Protein AF-A0A529HQI1-F1 (afdb_monomer_lite)

Foldseek 3Di:
DDDPVVVCPDPVVVVVVVVVVVCCVPCVVVVCVVVVVLVVQLVVQLVVLVVDDLVRVLVVQLVVCVVPDNNVRSVVSSVVSVVCVVVVCNSVVSSVVSNVVSVVVVCCVPVVVLVVVVVVDVVSVVVCVVVVD

Secondary structure (DSSP, 8-state):
---GGGG--S-HHHHHHHHHHHHHHHSHHHHHHHHHHHHHHHHHHHHHHHHS-HHHHHHHHHHHHHHHS-HHHHHHHHHHHHHHHHHT-HHHHHHHHHHHHHHHHHHHHHHHHHHHHHHH-HHHHHHHHHHH-

pLDDT: mean 86.1, std 9.5, range [49.72, 95.56]

Sequence (133 aa):
MLDADDLAIFPVDQWIADAVQWVALHLRPLFLAIKWPVENLLSFNDYILHEIPFPIFVVLVFLTAYRLASIGIAVFSAISLVVIAAIGVWTEAMTTLSLITTAIVFCTAIGVPTGIWCARNDKVWSVVRPVLD

Structure (mmCIF, N/CA/C/O backbone):
data_AF-A0A529HQI1-F1
#
_entry.id   AF-A0A529HQI1-F1
#
loop_
_atom_site.group_PDB
_atom_site.id
_atom_site.type_symbol
_atom_site.label_atom_id
_atom_site.label_alt_id
_atom_site.label_comp_id
_atom_site.label_asym_id
_atom_site.label_entity_id
_atom_site.label_seq_id
_atom_site.pdbx_PDB_ins_code
_atom_site.Cartn_x
_atom_site.Cartn_y
_atom_site.Cartn_z
_atom_site.occupancy
_atom_site.B_iso_or_equiv
_atom_site.auth_seq_id
_atom_site.auth_comp_id
_atom_site.auth_asym_id
_atom_site.auth_atom_id
_atom_site.pdbx_PDB_model_num
ATOM 1 N N . MET A 1 1 ? 45.690 18.367 -4.480 1.00 49.72 1 MET A N 1
ATOM 2 C CA . MET A 1 1 ? 44.759 17.445 -3.805 1.00 49.72 1 MET A CA 1
ATOM 3 C C . MET A 1 1 ? 44.492 16.380 -4.844 1.00 49.72 1 MET A C 1
ATOM 5 O O . MET A 1 1 ? 44.083 16.746 -5.931 1.00 49.72 1 MET A O 1
ATOM 9 N N . LEU A 1 2 ? 44.975 15.158 -4.617 1.00 53.09 2 LEU A N 1
ATOM 10 C CA . LEU A 1 2 ? 44.836 14.062 -5.577 1.00 53.09 2 LEU A CA 1
ATOM 11 C C . LEU A 1 2 ? 43.431 13.491 -5.390 1.00 53.09 2 LEU A C 1
ATOM 13 O O . LEU A 1 2 ? 43.200 12.793 -4.402 1.00 53.09 2 LEU A O 1
ATOM 17 N N . ASP A 1 3 ? 42.505 13.862 -6.268 1.00 56.66 3 ASP A N 1
ATOM 18 C CA . ASP A 1 3 ? 41.168 13.278 -6.295 1.00 56.66 3 ASP A CA 1
ATOM 19 C C . ASP A 1 3 ? 41.268 11.818 -6.757 1.00 56.66 3 ASP A C 1
ATOM 21 O O . ASP A 1 3 ? 41.997 11.485 -7.693 1.00 56.66 3 ASP A O 1
ATOM 25 N N . ALA A 1 4 ? 40.566 10.922 -6.059 1.00 62.03 4 ALA A N 1
ATOM 26 C CA . ALA A 1 4 ? 40.549 9.488 -6.360 1.00 62.03 4 ALA A CA 1
ATOM 27 C C . ALA A 1 4 ? 39.956 9.174 -7.751 1.00 62.03 4 ALA A C 1
ATOM 29 O O . ALA A 1 4 ? 40.133 8.068 -8.260 1.00 62.03 4 ALA A O 1
ATOM 30 N N . ASP A 1 5 ? 39.304 10.160 -8.368 1.00 59.81 5 ASP A N 1
ATOM 31 C CA . ASP A 1 5 ? 38.676 10.085 -9.684 1.00 59.81 5 ASP A CA 1
ATOM 32 C C . ASP A 1 5 ? 39.698 10.047 -10.841 1.00 59.81 5 ASP A C 1
ATOM 34 O O . ASP A 1 5 ? 39.396 9.505 -11.900 1.00 59.81 5 ASP A O 1
ATOM 38 N N . ASP A 1 6 ? 40.941 10.507 -10.631 1.00 58.06 6 ASP A N 1
ATOM 39 C CA . ASP A 1 6 ? 42.033 10.438 -11.628 1.00 58.06 6 ASP A CA 1
ATOM 40 C C . ASP A 1 6 ? 42.706 9.046 -11.706 1.00 58.06 6 ASP A C 1
ATOM 42 O O . ASP A 1 6 ? 43.532 8.780 -12.582 1.00 58.06 6 ASP A O 1
ATOM 46 N N . LEU A 1 7 ? 42.368 8.132 -10.785 1.00 58.50 7 LEU A N 1
ATOM 47 C CA . LEU A 1 7 ? 42.855 6.743 -10.744 1.00 58.50 7 LEU A CA 1
ATOM 48 C C . LEU A 1 7 ? 41.860 5.747 -11.369 1.00 58.50 7 LEU A C 1
ATOM 50 O O . LEU A 1 7 ? 42.131 4.543 -11.412 1.00 58.50 7 LEU A O 1
ATOM 54 N N . ALA A 1 8 ? 40.713 6.224 -11.861 1.00 60.94 8 ALA A N 1
ATOM 55 C CA . ALA A 1 8 ? 39.684 5.404 -12.488 1.00 60.94 8 ALA A CA 1
ATOM 56 C C . ALA A 1 8 ? 40.064 5.053 -13.940 1.00 60.94 8 ALA A C 1
ATOM 58 O O . ALA A 1 8 ? 39.626 5.667 -14.905 1.00 60.94 8 ALA A O 1
ATOM 59 N N . ILE A 1 9 ? 40.896 4.022 -14.103 1.00 62.47 9 ILE A N 1
ATOM 60 C CA . ILE A 1 9 ? 41.327 3.503 -15.418 1.00 62.47 9 ILE A CA 1
ATOM 61 C C . ILE A 1 9 ? 40.164 2.800 -16.158 1.00 62.47 9 ILE A C 1
ATOM 63 O O . ILE A 1 9 ? 40.208 2.616 -17.374 1.00 62.47 9 ILE A O 1
ATOM 67 N N . PHE A 1 10 ? 39.110 2.403 -15.434 1.00 65.81 10 PHE A N 1
ATOM 68 C CA . PHE A 1 10 ? 37.910 1.778 -15.990 1.00 65.81 10 PHE A CA 1
ATOM 69 C C . PHE A 1 10 ? 36.711 2.744 -15.938 1.00 65.81 10 PHE A C 1
ATOM 71 O O . PHE A 1 10 ? 36.303 3.105 -14.832 1.00 65.81 10 PHE A O 1
ATOM 78 N N . PRO A 1 11 ? 36.097 3.100 -17.087 1.00 73.94 11 PRO A N 1
ATOM 79 C CA . PRO A 1 11 ? 34.934 3.993 -17.170 1.00 73.94 11 PRO A CA 1
ATOM 80 C C . PRO A 1 11 ? 33.631 3.267 -16.782 1.00 73.94 11 PRO A C 1
ATOM 82 O O . PRO A 1 11 ? 32.687 3.140 -17.565 1.00 73.94 11 PRO A O 1
ATOM 85 N N . VAL A 1 12 ? 33.599 2.710 -15.569 1.00 75.94 12 VAL A N 1
ATOM 86 C CA . VAL A 1 12 ? 32.439 1.989 -15.022 1.00 75.94 12 VAL A CA 1
ATOM 87 C C . VAL A 1 12 ? 31.260 2.941 -14.811 1.00 75.94 12 VAL A C 1
ATOM 89 O O . VAL A 1 12 ? 30.112 2.539 -14.975 1.00 75.94 12 VAL A O 1
ATOM 92 N N . ASP A 1 13 ? 31.535 4.208 -14.505 1.00 79.44 13 ASP A N 1
ATOM 93 C CA . ASP A 1 13 ? 30.554 5.285 -14.383 1.00 79.44 13 ASP A CA 1
ATOM 94 C C . ASP A 1 13 ? 29.770 5.495 -15.688 1.00 79.44 13 ASP A C 1
ATOM 96 O O . ASP A 1 13 ? 28.538 5.485 -15.672 1.00 79.44 13 ASP A O 1
ATOM 100 N N . GLN A 1 14 ? 30.472 5.591 -16.822 1.00 81.69 14 GLN A N 1
ATOM 101 C CA . GLN A 1 14 ? 29.858 5.784 -18.137 1.00 81.69 14 GLN A CA 1
ATOM 102 C C . GLN A 1 14 ? 29.087 4.538 -18.569 1.00 81.69 14 GLN A C 1
ATOM 104 O O . GLN A 1 14 ? 27.955 4.647 -19.027 1.00 81.69 14 GLN A O 1
ATOM 109 N N . TRP A 1 15 ? 29.638 3.340 -18.347 1.00 83.88 15 TRP A N 1
ATOM 110 C CA . TRP A 1 15 ? 28.945 2.090 -18.675 1.00 83.88 15 TRP A CA 1
ATOM 111 C C . TRP A 1 15 ? 27.676 1.877 -17.847 1.00 83.88 15 TRP A C 1
ATOM 113 O O . TRP A 1 15 ? 26.671 1.419 -18.390 1.00 83.88 15 TRP A O 1
ATOM 123 N N . ILE A 1 16 ? 27.689 2.213 -16.551 1.00 85.06 16 ILE A N 1
ATOM 124 C CA . ILE A 1 16 ? 26.488 2.156 -15.708 1.00 85.06 16 ILE A CA 1
ATOM 125 C C . ILE A 1 16 ? 25.477 3.202 -16.175 1.00 85.06 16 ILE A C 1
ATOM 127 O O . ILE A 1 16 ? 24.302 2.870 -16.317 1.00 85.06 16 ILE A O 1
ATOM 131 N N . ALA A 1 17 ? 25.910 4.437 -16.441 1.00 86.69 17 ALA A N 1
ATOM 132 C CA . ALA A 1 17 ? 25.026 5.496 -16.917 1.00 86.69 17 ALA A CA 1
ATOM 133 C C . ALA A 1 17 ? 24.357 5.114 -18.247 1.00 86.69 17 ALA A C 1
ATOM 135 O O . ALA A 1 17 ? 23.133 5.188 -18.354 1.00 86.69 17 ALA A O 1
ATOM 136 N N . ASP A 1 18 ? 25.126 4.613 -19.214 1.00 86.62 18 ASP A N 1
ATOM 137 C CA . ASP A 1 18 ? 24.624 4.170 -20.515 1.00 86.62 18 ASP A CA 1
ATOM 138 C C . ASP A 1 18 ? 23.705 2.949 -20.392 1.00 86.62 18 ASP A C 1
ATOM 140 O O . ASP A 1 18 ? 22.656 2.896 -21.036 1.00 86.62 18 ASP A O 1
ATOM 144 N N . ALA A 1 19 ? 24.040 1.981 -19.532 1.00 86.81 19 ALA A N 1
ATOM 145 C CA . ALA A 1 19 ? 23.193 0.817 -19.281 1.00 86.81 19 ALA A CA 1
ATOM 146 C C . ALA A 1 19 ? 21.865 1.209 -18.615 1.00 86.81 19 ALA A C 1
ATOM 148 O O . ALA A 1 19 ? 20.804 0.747 -19.039 1.00 86.81 19 ALA A O 1
ATOM 149 N N . VAL A 1 20 ? 21.897 2.089 -17.609 1.00 86.69 20 VAL A N 1
ATOM 150 C CA . VAL A 1 20 ? 20.694 2.609 -16.942 1.00 86.69 20 VAL A CA 1
ATOM 151 C C . VAL A 1 20 ? 19.851 3.417 -17.923 1.00 86.69 20 VAL A C 1
ATOM 153 O O . VAL A 1 20 ? 18.641 3.212 -17.981 1.00 86.69 20 VAL A O 1
ATOM 156 N N . GLN A 1 21 ? 20.467 4.276 -18.735 1.00 87.69 21 GLN A N 1
ATOM 157 C CA . GLN A 1 21 ? 19.792 5.050 -19.778 1.00 87.69 21 GLN A CA 1
ATOM 158 C C . GLN A 1 21 ? 19.136 4.123 -20.815 1.00 87.69 21 GLN A C 1
ATOM 160 O O . GLN A 1 21 ? 17.972 4.315 -21.174 1.00 87.69 21 GLN A O 1
ATOM 165 N N . TRP A 1 22 ? 19.843 3.083 -21.267 1.00 87.44 22 TRP A N 1
ATOM 166 C CA . TRP A 1 22 ? 19.327 2.102 -22.221 1.00 87.44 22 TRP A CA 1
ATOM 167 C C . TRP A 1 22 ? 18.138 1.326 -21.645 1.00 87.44 22 TRP A C 1
ATOM 169 O O . TRP A 1 22 ? 17.085 1.262 -22.282 1.00 87.44 22 TRP A O 1
ATOM 179 N N . VAL A 1 23 ? 18.256 0.818 -20.412 1.00 86.31 23 VAL A N 1
ATOM 180 C CA . VAL A 1 23 ? 17.161 0.154 -19.685 1.00 86.31 23 VAL A CA 1
ATOM 181 C C . VAL A 1 23 ? 15.985 1.112 -19.502 1.00 86.31 23 VAL A C 1
ATOM 183 O O . VAL A 1 23 ? 14.846 0.746 -19.781 1.00 86.31 23 VAL A O 1
ATOM 186 N N . ALA A 1 24 ? 16.233 2.356 -19.098 1.00 84.12 24 ALA A N 1
ATOM 187 C CA . ALA A 1 24 ? 15.189 3.347 -18.873 1.00 84.12 24 ALA A CA 1
ATOM 188 C C . ALA A 1 24 ? 14.430 3.715 -20.155 1.00 84.12 24 ALA A C 1
ATOM 190 O O . ALA A 1 24 ? 13.244 4.019 -20.074 1.00 84.12 24 ALA A O 1
ATOM 191 N N . LEU A 1 25 ? 15.072 3.672 -21.328 1.00 82.62 25 LEU A N 1
ATOM 192 C CA . LEU A 1 25 ? 14.436 3.965 -22.615 1.00 82.62 25 LEU A CA 1
ATOM 193 C C . LEU A 1 25 ? 13.725 2.742 -23.214 1.00 82.62 25 LEU A C 1
ATOM 195 O O . LEU A 1 25 ? 12.593 2.875 -23.678 1.00 82.62 25 LEU A O 1
ATOM 199 N N . HIS A 1 26 ? 14.343 1.556 -23.175 1.00 88.25 26 HIS A N 1
ATOM 200 C CA . HIS A 1 26 ? 13.780 0.333 -23.766 1.00 88.25 26 HIS A CA 1
ATOM 201 C C . HIS A 1 26 ? 12.762 -0.371 -22.863 1.00 88.25 26 HIS A C 1
ATOM 203 O O . HIS A 1 26 ? 11.742 -0.854 -23.352 1.00 88.25 26 HIS A O 1
ATOM 209 N N . LEU A 1 27 ? 13.003 -0.421 -21.549 1.00 87.62 27 LEU A N 1
ATOM 210 C CA . LEU A 1 27 ? 12.077 -1.026 -20.587 1.00 87.62 27 LEU A CA 1
ATOM 211 C C . LEU A 1 27 ? 11.051 -0.027 -20.041 1.00 87.62 27 LEU A C 1
ATOM 213 O O . LEU A 1 27 ? 10.141 -0.455 -19.336 1.00 87.62 27 LEU A O 1
ATOM 217 N N . ARG A 1 28 ? 11.105 1.271 -20.387 1.00 84.50 28 ARG A N 1
ATOM 218 C CA . ARG A 1 28 ? 10.060 2.250 -20.017 1.00 84.50 28 ARG A CA 1
ATOM 219 C C . ARG A 1 28 ? 8.630 1.735 -20.218 1.00 84.50 28 ARG A C 1
ATOM 221 O O . ARG A 1 28 ? 7.856 1.819 -19.266 1.00 84.50 28 ARG A O 1
ATOM 228 N N . PRO A 1 29 ? 8.249 1.200 -21.400 1.00 85.38 29 PRO A N 1
ATOM 229 C CA . PRO A 1 29 ? 6.898 0.684 -21.602 1.00 85.38 29 PRO A CA 1
ATOM 230 C C . PRO A 1 29 ? 6.580 -0.499 -20.680 1.00 85.38 29 PRO A C 1
ATOM 232 O O . PRO A 1 29 ? 5.454 -0.600 -20.204 1.00 85.38 29 PRO A O 1
ATOM 235 N N . LEU A 1 30 ? 7.561 -1.349 -20.366 1.00 88.25 30 LEU A N 1
ATOM 236 C CA . LEU A 1 30 ? 7.400 -2.461 -19.428 1.00 88.25 30 LEU A CA 1
ATOM 237 C C . LEU A 1 30 ? 7.206 -1.959 -17.988 1.00 88.25 30 LEU A C 1
ATOM 239 O O . LEU A 1 30 ? 6.276 -2.395 -17.316 1.00 88.25 30 LEU A O 1
ATOM 243 N N . PHE A 1 31 ? 8.018 -1.003 -17.523 1.00 86.31 31 PHE A N 1
ATOM 244 C CA . PHE A 1 31 ? 7.856 -0.401 -16.194 1.00 86.31 31 PHE A CA 1
ATOM 245 C C . PHE A 1 31 ? 6.500 0.289 -16.045 1.00 86.31 31 PHE A C 1
ATOM 247 O O . PHE A 1 31 ? 5.843 0.140 -15.018 1.00 86.31 31 PHE A O 1
ATOM 254 N N . LEU A 1 32 ? 6.051 1.002 -17.081 1.00 88.31 32 LEU A N 1
ATOM 255 C CA . LEU A 1 32 ? 4.730 1.625 -17.092 1.00 88.31 32 LEU A CA 1
ATOM 256 C C . LEU A 1 32 ? 3.609 0.580 -17.103 1.00 88.31 32 LEU A C 1
ATOM 258 O O . LEU A 1 32 ? 2.639 0.748 -16.371 1.00 88.31 32 LEU A O 1
ATOM 262 N N . ALA A 1 33 ? 3.751 -0.513 -17.857 1.00 90.56 33 ALA A N 1
ATOM 263 C CA . ALA A 1 33 ? 2.770 -1.597 -17.880 1.00 90.56 33 ALA A CA 1
ATOM 264 C C . ALA A 1 33 ? 2.618 -2.286 -16.513 1.00 90.56 33 ALA A C 1
ATOM 266 O O . ALA A 1 33 ? 1.502 -2.618 -16.126 1.00 90.56 33 ALA A O 1
ATOM 267 N N . ILE A 1 34 ? 3.713 -2.459 -15.762 1.00 88.62 34 ILE A N 1
ATOM 268 C CA . ILE A 1 34 ? 3.682 -3.017 -14.398 1.00 88.62 34 ILE A CA 1
ATOM 269 C C . ILE A 1 34 ? 3.138 -1.996 -13.389 1.00 88.62 34 ILE A C 1
ATOM 271 O O . ILE A 1 34 ? 2.374 -2.360 -12.497 1.00 88.62 34 ILE A O 1
ATOM 275 N N . LYS A 1 35 ? 3.504 -0.714 -13.525 1.00 90.19 35 LYS A N 1
ATOM 276 C CA . LYS A 1 35 ? 3.045 0.357 -12.627 1.00 90.19 35 LYS A CA 1
ATOM 277 C C . LYS A 1 35 ? 1.550 0.624 -12.776 1.00 90.19 35 LYS A C 1
ATOM 279 O O . LYS A 1 35 ? 0.875 0.827 -11.774 1.00 90.19 35 LYS A O 1
ATOM 284 N N . TRP A 1 36 ? 1.032 0.596 -14.004 1.00 92.81 36 TRP A N 1
ATOM 285 C CA . TRP A 1 36 ? -0.350 0.950 -14.321 1.00 92.81 36 TRP A CA 1
ATOM 286 C C . TRP A 1 36 ? -1.397 0.246 -13.436 1.00 92.81 36 TRP A C 1
ATOM 288 O O . TRP A 1 36 ? -2.182 0.957 -12.811 1.00 92.81 36 TRP A O 1
ATOM 298 N N . PRO A 1 37 ? -1.432 -1.094 -13.292 1.00 90.81 37 PRO A N 1
ATOM 299 C CA . PRO A 1 37 ? -2.430 -1.744 -12.441 1.00 90.81 37 PRO A CA 1
ATOM 300 C C . PRO A 1 37 ? -2.266 -1.386 -10.958 1.00 90.81 37 PRO A C 1
ATOM 302 O O . PRO A 1 37 ? -3.266 -1.218 -10.263 1.00 90.81 37 PRO A O 1
ATOM 305 N N . VAL A 1 38 ? -1.025 -1.244 -10.476 1.00 91.38 38 VAL A N 1
ATOM 306 C CA . VAL A 1 38 ? -0.731 -0.890 -9.078 1.00 91.38 38 VAL A CA 1
ATOM 307 C 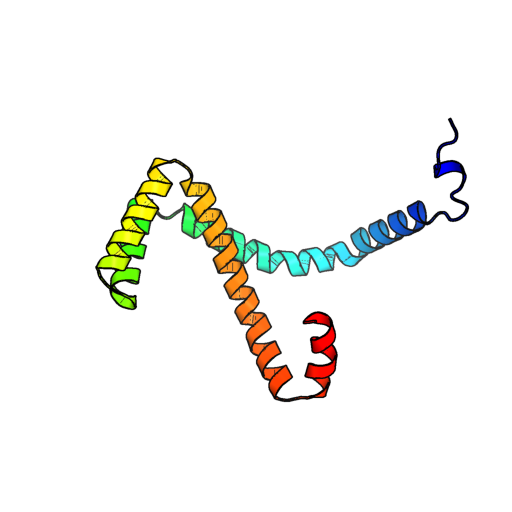C . VAL A 1 38 ? -1.200 0.524 -8.766 1.00 91.38 38 VAL A C 1
ATOM 309 O O . VAL A 1 38 ? -1.879 0.738 -7.767 1.00 91.38 38 VAL A O 1
ATOM 312 N N . GLU A 1 39 ? -0.884 1.475 -9.641 1.00 92.31 39 GLU A N 1
ATOM 313 C CA . GLU A 1 39 ? -1.255 2.879 -9.492 1.00 92.31 39 GLU A CA 1
ATOM 314 C C . GLU A 1 39 ? -2.768 3.074 -9.583 1.00 92.31 39 GLU A C 1
ATOM 316 O O . GLU A 1 39 ? -3.317 3.772 -8.742 1.00 92.31 39 GLU A O 1
ATOM 321 N N . ASN A 1 40 ? -3.454 2.394 -10.512 1.00 93.69 40 ASN A N 1
ATOM 322 C CA . ASN A 1 40 ? -4.916 2.458 -10.610 1.00 93.69 40 ASN A CA 1
ATOM 323 C C . ASN A 1 40 ? -5.607 1.921 -9.353 1.00 93.69 40 ASN A C 1
ATOM 325 O O . ASN A 1 40 ? -6.533 2.550 -8.846 1.00 93.69 40 ASN A O 1
ATOM 329 N N . LEU A 1 41 ? -5.173 0.762 -8.844 1.00 92.81 41 LEU A N 1
ATOM 330 C CA . LEU A 1 41 ? -5.753 0.181 -7.632 1.00 92.81 41 LEU A CA 1
ATOM 331 C C . LEU A 1 41 ? -5.470 1.048 -6.405 1.00 92.81 41 LEU A C 1
ATOM 333 O O . LEU A 1 41 ? -6.377 1.282 -5.608 1.00 92.81 41 LEU A O 1
ATOM 337 N N . LEU A 1 42 ? -4.247 1.570 -6.292 1.00 93.31 42 LEU A N 1
ATOM 338 C CA . LEU A 1 42 ? -3.871 2.467 -5.209 1.00 93.31 42 LEU A CA 1
ATOM 339 C C . LEU A 1 42 ? -4.691 3.758 -5.242 1.00 93.31 42 LEU A C 1
ATOM 341 O O . LEU A 1 42 ? -5.274 4.127 -4.227 1.00 93.31 42 LEU A O 1
ATOM 345 N N . SER A 1 43 ? -4.767 4.429 -6.396 1.00 93.00 43 SER A N 1
ATOM 346 C CA . SER A 1 43 ? -5.513 5.681 -6.537 1.00 93.00 43 SER A CA 1
ATOM 347 C C . SER A 1 43 ? -7.005 5.478 -6.316 1.00 93.00 43 SER A C 1
ATOM 349 O O . SER A 1 43 ? -7.653 6.323 -5.714 1.00 93.00 43 SER A O 1
ATOM 351 N N . PHE A 1 44 ? -7.554 4.348 -6.771 1.00 92.94 44 PHE A N 1
ATOM 352 C CA . PHE A 1 44 ? -8.953 3.999 -6.543 1.00 92.94 44 PHE A CA 1
ATOM 353 C C . PHE A 1 44 ? -9.246 3.819 -5.052 1.00 92.94 44 PHE A C 1
ATOM 355 O O . PHE A 1 44 ? -10.221 4.367 -4.542 1.00 92.94 44 PHE A O 1
ATOM 362 N N . ASN A 1 45 ? -8.388 3.085 -4.345 1.00 93.38 45 ASN A N 1
ATOM 363 C CA . ASN A 1 45 ? -8.551 2.850 -2.918 1.00 93.38 45 ASN A CA 1
ATOM 364 C C . ASN A 1 45 ? -8.347 4.134 -2.097 1.00 93.38 45 ASN A C 1
ATOM 366 O O . ASN A 1 45 ? -9.136 4.426 -1.202 1.00 93.38 45 ASN A O 1
ATOM 370 N N . ASP A 1 46 ? -7.332 4.931 -2.440 1.00 93.00 46 ASP A N 1
ATOM 371 C CA . ASP A 1 46 ? -7.052 6.211 -1.785 1.00 93.00 46 ASP A CA 1
ATOM 372 C C . ASP A 1 46 ? -8.210 7.197 -1.982 1.00 93.00 46 ASP A C 1
ATOM 374 O O . ASP A 1 46 ? -8.669 7.801 -1.015 1.00 93.00 46 ASP A O 1
ATOM 378 N N . TYR A 1 47 ? -8.757 7.271 -3.199 1.00 91.75 47 TYR A N 1
ATOM 379 C CA . TYR A 1 47 ? -9.926 8.086 -3.515 1.00 91.75 47 TYR A CA 1
ATOM 380 C C . TYR A 1 47 ? -11.154 7.677 -2.692 1.00 91.75 47 TYR A C 1
ATOM 382 O O . TYR A 1 47 ? -11.775 8.526 -2.060 1.00 91.75 47 TYR A O 1
ATOM 390 N N . ILE A 1 48 ? -11.474 6.379 -2.629 1.00 91.19 48 ILE A N 1
ATOM 391 C CA . ILE A 1 48 ? -12.616 5.881 -1.844 1.00 91.19 48 ILE A CA 1
ATOM 392 C C . ILE A 1 48 ? -12.454 6.207 -0.359 1.00 91.19 48 ILE A C 1
ATOM 394 O O . ILE A 1 48 ? -13.405 6.658 0.275 1.00 91.19 48 ILE A O 1
ATOM 398 N N . LEU A 1 49 ? -11.268 5.971 0.206 1.00 87.50 49 LEU A N 1
ATOM 399 C CA . LEU A 1 49 ? -11.002 6.200 1.627 1.00 87.50 49 LEU A CA 1
ATOM 400 C C . LEU A 1 49 ? -11.110 7.683 2.004 1.00 87.50 49 LEU A C 1
ATOM 402 O O . LEU A 1 49 ? -11.643 7.995 3.068 1.00 87.50 49 LEU A O 1
ATOM 406 N N . HIS A 1 50 ? -10.654 8.588 1.135 1.00 90.12 50 HIS A N 1
ATOM 407 C CA . HIS A 1 50 ? -10.721 10.032 1.374 1.00 90.12 50 HIS A CA 1
ATOM 408 C C . HIS A 1 50 ? -12.097 10.647 1.097 1.00 90.12 50 HIS A C 1
ATOM 410 O O . HIS A 1 50 ? -12.467 11.619 1.753 1.00 90.12 50 HIS A O 1
ATOM 416 N N . GLU A 1 51 ? -12.867 10.094 0.158 1.00 88.94 51 GLU A N 1
ATOM 417 C CA . GLU A 1 51 ? -14.236 10.541 -0.130 1.00 88.94 51 GLU A CA 1
ATOM 418 C C . GLU A 1 51 ? -15.205 10.230 1.021 1.00 88.94 51 GLU A C 1
ATOM 420 O O . GLU A 1 51 ? -16.212 10.921 1.191 1.00 88.94 51 GLU A O 1
ATOM 425 N N . ILE A 1 52 ? -14.919 9.212 1.841 1.00 88.00 52 ILE A N 1
ATOM 426 C CA . ILE A 1 52 ? -15.774 8.852 2.975 1.00 88.00 52 ILE A CA 1
ATOM 427 C C . ILE A 1 52 ? -15.623 9.897 4.097 1.00 88.00 52 ILE A C 1
ATOM 429 O O . ILE A 1 52 ? -14.539 10.054 4.664 1.00 88.00 52 ILE A O 1
ATOM 433 N N . PRO A 1 53 ? -16.718 10.558 4.523 1.00 85.62 53 PRO A N 1
ATOM 434 C CA . PRO A 1 53 ? -16.683 11.473 5.656 1.00 85.62 53 PRO A CA 1
ATOM 435 C C . PRO A 1 53 ? -16.205 10.777 6.936 1.00 85.62 53 PRO A C 1
ATOM 437 O O . PRO A 1 53 ? -16.712 9.712 7.300 1.00 85.62 53 PRO A O 1
ATOM 440 N N . PHE A 1 54 ? -15.318 11.444 7.680 1.00 85.25 54 PHE A N 1
ATOM 441 C CA . PHE A 1 54 ? -14.778 11.004 8.976 1.00 85.25 54 PHE A CA 1
ATOM 442 C C . PHE A 1 54 ? -15.775 10.256 9.890 1.00 85.25 54 PHE A C 1
ATOM 444 O O . PHE A 1 54 ? -15.478 9.126 10.289 1.00 85.25 54 PHE A O 1
ATOM 451 N N . PRO A 1 55 ? -16.965 10.809 10.220 1.00 86.94 55 PRO A N 1
ATOM 452 C CA . PRO A 1 55 ? -17.865 10.147 11.163 1.00 86.94 55 PRO A CA 1
ATOM 453 C C . PRO A 1 55 ? -18.407 8.817 10.625 1.00 86.94 55 PRO A C 1
ATOM 455 O O . PRO A 1 55 ? -18.628 7.888 11.398 1.00 86.94 55 PRO A O 1
ATOM 458 N N . ILE A 1 56 ? -18.581 8.695 9.306 1.00 90.50 56 ILE A N 1
ATOM 459 C CA . ILE A 1 56 ? -19.063 7.466 8.668 1.00 90.50 56 ILE A CA 1
ATOM 460 C C . ILE A 1 56 ? -17.987 6.383 8.747 1.00 90.50 56 ILE A C 1
ATOM 462 O O . ILE A 1 56 ? -18.295 5.240 9.088 1.00 90.50 56 ILE A O 1
ATOM 466 N N . PHE A 1 57 ? -16.723 6.743 8.505 1.00 90.06 57 PHE A N 1
ATOM 467 C CA . PHE A 1 57 ? -15.608 5.801 8.584 1.00 90.06 57 PHE A CA 1
ATOM 468 C C . PHE A 1 57 ? -15.431 5.236 9.998 1.00 90.06 57 PHE A C 1
ATOM 470 O O . PHE A 1 57 ? -15.327 4.023 10.175 1.00 90.06 57 PHE A O 1
ATOM 477 N N . VAL A 1 58 ? -15.474 6.093 11.024 1.00 89.94 58 VAL A N 1
ATOM 478 C CA . VAL A 1 58 ? -15.360 5.659 12.428 1.00 89.94 58 VAL A CA 1
ATOM 479 C C . VAL A 1 58 ? -16.493 4.705 12.808 1.00 89.94 58 VAL A C 1
ATOM 481 O O . VAL A 1 58 ? -16.243 3.672 13.430 1.00 89.94 58 VAL A O 1
ATOM 484 N N . VAL A 1 59 ? -17.731 5.002 12.399 1.00 91.94 59 VAL A N 1
ATOM 485 C CA . VAL A 1 59 ? -18.882 4.119 12.650 1.00 91.94 59 VAL A CA 1
ATOM 486 C C . VAL A 1 59 ? -18.727 2.780 11.921 1.00 91.94 59 VAL A C 1
ATOM 488 O O . VAL A 1 59 ? -19.003 1.734 12.508 1.00 91.94 59 VAL A O 1
ATOM 491 N N . LEU A 1 60 ? -18.244 2.778 10.676 1.00 92.06 60 LEU A N 1
ATOM 492 C CA . LEU A 1 60 ? -17.975 1.547 9.925 1.00 92.06 60 LEU A CA 1
ATOM 493 C C . LEU A 1 60 ? -16.915 0.672 10.600 1.00 92.06 60 LEU A C 1
ATOM 495 O O . LEU A 1 60 ? -17.122 -0.535 10.760 1.00 92.06 60 LEU A O 1
ATOM 499 N N . VAL A 1 61 ? -15.801 1.264 11.037 1.00 89.88 61 VAL A N 1
ATOM 500 C CA . VAL A 1 61 ? -14.749 0.527 11.751 1.00 89.88 61 VAL A CA 1
ATOM 501 C C . VAL A 1 61 ? -15.275 -0.004 13.083 1.00 89.88 61 VAL A C 1
ATOM 503 O O . VAL A 1 61 ? -15.048 -1.164 13.414 1.00 89.88 61 VAL A O 1
ATOM 506 N N . PHE A 1 62 ? -16.062 0.788 13.812 1.00 91.00 62 PHE A N 1
ATOM 507 C CA . PHE A 1 62 ? -16.684 0.347 15.057 1.00 91.00 62 PHE A CA 1
ATOM 508 C C . PHE A 1 62 ? -17.611 -0.861 14.846 1.00 91.00 62 PHE A C 1
ATOM 510 O O . PHE A 1 62 ? -17.513 -1.854 15.567 1.00 91.00 62 PHE A O 1
ATOM 517 N N . LEU A 1 63 ? -18.488 -0.812 13.837 1.00 91.94 63 LEU A N 1
ATOM 518 C CA . LEU A 1 63 ? -19.427 -1.896 13.534 1.00 91.94 63 LEU A CA 1
ATOM 519 C C . LEU A 1 63 ? -18.720 -3.173 13.065 1.00 91.94 63 LEU A C 1
ATOM 521 O O . LEU A 1 63 ? -19.101 -4.274 13.470 1.00 91.94 63 LEU A O 1
ATOM 525 N N . THR A 1 64 ? -17.685 -3.043 12.233 1.00 90.56 64 THR A N 1
ATOM 526 C CA . THR A 1 64 ? -16.902 -4.197 11.765 1.00 90.56 64 THR A CA 1
ATOM 527 C C . THR A 1 64 ? -16.097 -4.819 12.906 1.00 90.56 64 THR A C 1
ATOM 529 O O . THR A 1 64 ? -16.176 -6.032 13.108 1.00 90.56 64 THR A O 1
ATOM 532 N N . ALA A 1 65 ? -15.422 -4.009 13.727 1.00 90.00 65 ALA A N 1
ATOM 533 C CA . ALA A 1 65 ? -14.705 -4.474 14.912 1.00 90.00 65 ALA A CA 1
ATOM 534 C C . ALA A 1 65 ? -15.639 -5.135 15.938 1.00 90.00 65 ALA A C 1
ATOM 536 O O . ALA A 1 65 ? -15.289 -6.164 16.518 1.00 90.00 65 ALA A O 1
ATOM 537 N N . TYR A 1 66 ? -16.850 -4.599 16.124 1.00 91.44 66 TYR A N 1
ATOM 538 C CA . TYR A 1 66 ? -17.848 -5.192 17.013 1.00 91.44 66 TYR A CA 1
ATOM 539 C C . TYR A 1 66 ? -18.281 -6.587 16.550 1.00 91.44 66 TYR A C 1
ATOM 541 O O . TYR A 1 66 ? -18.461 -7.478 17.378 1.00 91.44 66 TYR A O 1
ATOM 549 N N . ARG A 1 67 ? -18.420 -6.797 15.235 1.00 92.12 67 ARG A N 1
ATOM 550 C CA . ARG A 1 67 ? -18.873 -8.075 14.670 1.00 92.12 67 ARG A CA 1
ATOM 551 C C . ARG A 1 67 ? -17.780 -9.145 14.613 1.00 92.12 67 ARG A C 1
ATOM 553 O O . ARG A 1 67 ? -18.101 -10.324 14.718 1.00 92.12 67 ARG A O 1
ATOM 560 N N . LEU A 1 68 ? -16.522 -8.752 14.415 1.00 91.38 68 LEU A N 1
ATOM 561 C CA . LEU A 1 68 ? -15.383 -9.672 14.274 1.00 91.38 68 LEU A CA 1
ATOM 562 C C . LEU A 1 68 ? -14.697 -10.006 15.602 1.00 91.38 68 LEU A C 1
ATOM 564 O O . LEU A 1 68 ? -14.098 -11.072 15.720 1.00 91.38 68 LEU A O 1
ATOM 568 N N . ALA A 1 69 ? -14.753 -9.099 16.579 1.00 85.81 69 ALA A N 1
ATOM 569 C CA . ALA A 1 69 ? -14.002 -9.220 17.819 1.00 85.81 69 ALA A CA 1
ATOM 570 C C . ALA A 1 69 ? -14.904 -9.052 19.055 1.00 85.81 69 ALA A C 1
ATOM 572 O O . ALA A 1 69 ? -15.661 -9.954 19.401 1.00 85.81 69 ALA A O 1
ATOM 573 N N . SER A 1 70 ? -14.806 -7.921 19.760 1.00 90.06 70 SER A N 1
ATOM 574 C CA . SER A 1 70 ? -15.559 -7.640 20.987 1.00 90.06 70 SER A CA 1
ATOM 575 C C . SER A 1 70 ? -15.834 -6.142 21.145 1.00 90.06 70 SER A C 1
ATOM 577 O O . SER A 1 70 ? -15.139 -5.309 20.559 1.00 90.06 70 SER A O 1
ATOM 579 N N . ILE A 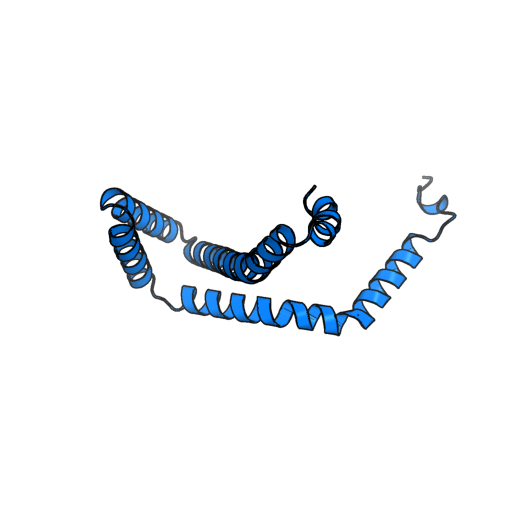1 71 ? -16.820 -5.782 21.982 1.00 88.69 71 ILE A N 1
ATOM 580 C CA . ILE A 1 71 ? -17.156 -4.376 22.299 1.00 88.69 71 ILE A CA 1
ATOM 581 C C . ILE A 1 71 ? -15.930 -3.585 22.772 1.00 88.69 71 ILE A C 1
ATOM 583 O O . ILE A 1 71 ? -15.771 -2.432 22.383 1.00 88.69 71 ILE A O 1
ATOM 587 N N . GLY A 1 72 ? -15.048 -4.198 23.571 1.00 89.38 72 GLY A N 1
ATOM 588 C CA . GLY A 1 72 ? -13.857 -3.521 24.089 1.00 89.38 72 GLY A CA 1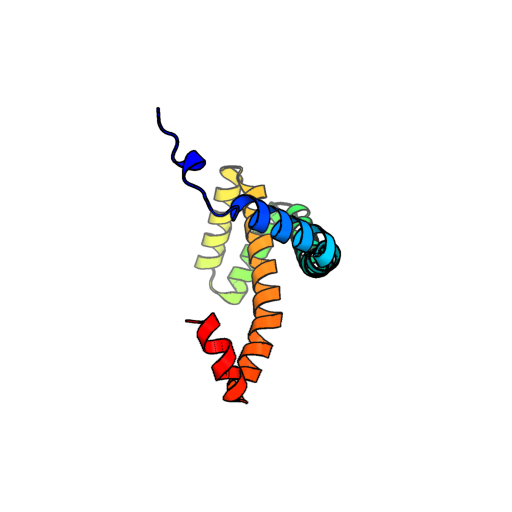
ATOM 589 C C . GLY A 1 72 ? -12.902 -3.089 22.975 1.00 89.38 72 GLY A C 1
ATOM 590 O O . GLY A 1 72 ? -12.434 -1.954 22.969 1.00 89.38 72 GLY A O 1
ATOM 591 N N . ILE A 1 73 ? -12.677 -3.961 21.988 1.00 90.38 73 ILE A N 1
ATOM 592 C CA . ILE A 1 73 ? -11.812 -3.679 20.832 1.00 90.38 73 ILE A CA 1
ATOM 593 C C . ILE A 1 73 ? -12.482 -2.671 19.885 1.00 90.38 73 ILE A C 1
ATOM 595 O O . ILE A 1 73 ? -11.815 -1.784 19.349 1.00 90.38 73 ILE A O 1
ATOM 599 N N . ALA A 1 74 ? -13.805 -2.756 19.716 1.00 89.50 74 ALA A N 1
ATOM 600 C CA . ALA A 1 74 ? -14.568 -1.807 18.908 1.00 89.50 74 ALA A CA 1
ATOM 601 C C . ALA A 1 74 ? -14.485 -0.379 19.469 1.00 89.50 74 ALA A C 1
ATOM 603 O O . ALA A 1 74 ? -14.145 0.554 18.747 1.00 89.50 74 ALA A O 1
ATOM 604 N N . VAL A 1 75 ? -14.718 -0.205 20.773 1.00 91.56 75 VAL A N 1
ATOM 605 C CA . VAL A 1 75 ? -14.608 1.108 21.426 1.00 91.56 75 VAL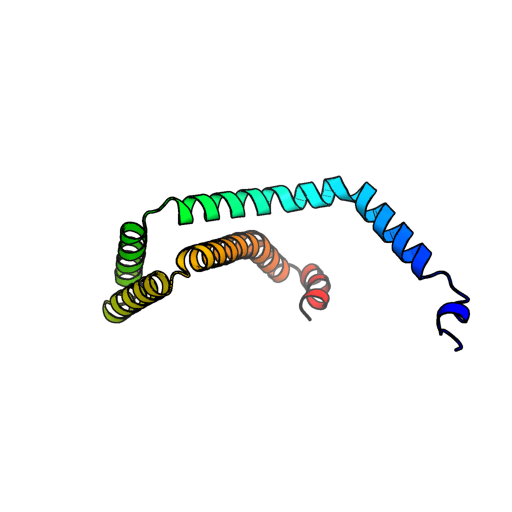 A CA 1
ATOM 606 C C . VAL A 1 75 ? -13.168 1.619 21.378 1.00 91.56 75 VAL A C 1
ATOM 608 O O . VAL A 1 75 ? -12.949 2.779 21.040 1.00 91.56 75 VAL A O 1
ATOM 611 N N . PHE A 1 76 ? -12.185 0.759 21.659 1.00 93.44 76 PHE A N 1
ATOM 612 C CA . PHE A 1 76 ? -10.774 1.140 21.623 1.00 93.44 76 PHE A CA 1
ATOM 613 C C . PHE A 1 76 ? -10.347 1.648 20.238 1.00 93.44 76 PHE A C 1
ATOM 615 O O . PHE A 1 76 ? -9.797 2.740 20.134 1.00 93.44 76 PHE A O 1
ATOM 622 N N . SER A 1 77 ? -10.668 0.910 19.170 1.00 90.75 77 SER A N 1
ATOM 623 C CA . SER A 1 77 ? -10.342 1.305 17.791 1.00 90.75 77 SER A CA 1
ATOM 624 C C . SER A 1 77 ? -11.036 2.601 17.358 1.00 90.75 77 SER A C 1
ATOM 626 O O . SER A 1 77 ? -10.394 3.456 16.747 1.00 90.75 77 SER A O 1
ATOM 628 N N . ALA A 1 78 ? -12.306 2.803 17.726 1.00 90.75 78 ALA A N 1
ATOM 629 C CA . ALA A 1 78 ? -13.008 4.058 17.458 1.00 90.75 78 ALA A CA 1
ATOM 630 C C . ALA A 1 78 ? -12.362 5.248 18.185 1.00 90.75 78 ALA A C 1
ATOM 632 O O . ALA A 1 78 ? -12.148 6.292 17.572 1.00 90.75 78 ALA A O 1
ATOM 633 N N . ILE A 1 79 ? -11.989 5.088 19.461 1.00 94.00 79 ILE A N 1
ATOM 634 C CA . ILE A 1 79 ? -11.275 6.128 20.215 1.00 94.00 79 ILE A CA 1
ATOM 635 C C . ILE A 1 79 ? -9.927 6.432 19.555 1.00 94.00 79 ILE A C 1
ATOM 637 O O . ILE A 1 79 ? -9.609 7.601 19.354 1.00 94.00 79 ILE A O 1
ATOM 641 N N . SER A 1 80 ? -9.153 5.414 19.168 1.00 91.88 80 SER A N 1
ATOM 642 C CA . SER A 1 80 ? -7.874 5.614 18.476 1.00 91.88 80 SER A CA 1
ATOM 643 C C . SER A 1 80 ? -8.035 6.406 17.175 1.00 91.88 80 SER A C 1
ATOM 645 O O . SER A 1 80 ? -7.267 7.335 16.938 1.00 91.88 80 SER A O 1
ATOM 647 N N . LEU A 1 81 ? -9.052 6.105 16.362 1.00 90.56 81 LEU A N 1
ATOM 648 C CA . LEU A 1 81 ? -9.331 6.851 15.129 1.00 90.56 81 LEU A CA 1
ATOM 649 C C . LEU A 1 81 ? -9.723 8.309 15.397 1.00 90.56 81 LEU A C 1
ATOM 651 O O . LEU A 1 81 ? -9.271 9.206 14.689 1.00 90.56 81 LEU A O 1
ATOM 655 N N . VAL A 1 82 ? -10.522 8.558 16.437 1.00 91.75 82 VAL A N 1
ATOM 656 C CA . VAL A 1 82 ? -10.881 9.922 16.855 1.00 91.75 82 VAL A CA 1
ATOM 657 C C . VAL A 1 82 ? -9.646 10.691 17.326 1.00 91.75 82 VAL A C 1
ATOM 659 O O . VAL A 1 82 ? -9.497 11.861 16.990 1.00 91.75 82 VAL A O 1
ATOM 662 N N . VAL A 1 83 ? -8.733 10.044 18.055 1.00 93.44 83 VAL A N 1
ATOM 663 C CA . VAL A 1 83 ? -7.467 10.658 18.483 1.00 93.44 83 VAL A CA 1
ATOM 664 C C . VAL A 1 83 ? -6.593 11.013 17.279 1.00 93.44 83 VAL A C 1
ATOM 666 O O . VAL A 1 83 ? -6.078 12.124 17.221 1.00 93.44 83 VAL A O 1
ATOM 669 N N . ILE A 1 84 ? -6.466 10.125 16.288 1.00 91.19 84 ILE A N 1
ATOM 670 C CA . ILE A 1 84 ? -5.717 10.409 15.050 1.00 91.19 84 ILE A CA 1
ATOM 671 C C . ILE A 1 84 ? -6.308 11.624 14.323 1.00 91.19 84 ILE A C 1
ATOM 673 O O . ILE A 1 84 ? -5.569 12.520 13.910 1.00 91.19 84 ILE A O 1
ATOM 677 N N . ALA A 1 85 ? -7.639 11.694 14.224 1.00 89.25 85 ALA A N 1
ATOM 678 C CA . ALA A 1 85 ? -8.320 12.846 13.643 1.00 89.25 85 ALA A CA 1
ATOM 679 C C . ALA A 1 85 ? -8.098 14.131 14.456 1.00 89.25 85 ALA A C 1
ATOM 681 O O . ALA A 1 85 ? -7.893 15.191 13.872 1.00 89.25 85 ALA A O 1
ATOM 682 N N . ALA A 1 86 ? -8.072 14.044 15.788 1.00 90.75 86 ALA A N 1
ATOM 683 C CA . ALA A 1 86 ? -7.819 15.187 16.663 1.00 90.75 86 ALA A CA 1
ATOM 684 C C . ALA A 1 86 ? -6.388 15.743 16.534 1.00 90.75 86 ALA A C 1
ATOM 686 O O . ALA A 1 86 ? -6.187 16.942 16.713 1.00 90.75 86 ALA A O 1
ATOM 687 N N . ILE A 1 87 ? -5.404 14.899 16.199 1.00 93.56 87 ILE A N 1
ATOM 688 C CA . ILE A 1 87 ? -4.016 15.321 15.925 1.00 93.56 87 ILE A CA 1
ATOM 689 C C . ILE A 1 87 ? -3.895 15.943 14.515 1.00 93.56 87 ILE A C 1
ATOM 691 O O . ILE A 1 87 ? -2.919 16.626 14.222 1.00 93.56 87 ILE A O 1
ATOM 695 N N . GLY A 1 88 ? -4.900 15.761 13.650 1.00 90.06 88 GLY A N 1
ATOM 696 C CA . GLY A 1 88 ? -4.935 16.331 12.300 1.00 90.06 88 GLY A CA 1
ATOM 697 C C . GLY A 1 88 ? -4.196 15.508 11.242 1.00 90.06 88 GLY A C 1
ATOM 698 O O . GLY A 1 88 ? -3.994 16.002 10.142 1.00 90.06 88 GLY A O 1
ATOM 699 N N . VAL A 1 89 ? -3.827 14.258 11.549 1.00 92.56 89 VAL A N 1
ATOM 700 C CA . VAL A 1 89 ? -3.035 13.361 10.673 1.00 92.56 89 VAL A CA 1
ATOM 701 C C . VAL A 1 89 ? -3.933 12.357 9.933 1.00 92.56 89 VAL A C 1
ATOM 703 O O . VAL A 1 89 ? -3.573 11.205 9.685 1.00 92.56 89 VAL A O 1
ATOM 706 N N . TRP A 1 90 ? -5.185 12.748 9.686 1.00 89.00 90 TRP A N 1
ATOM 707 C CA . TRP A 1 90 ? -6.209 11.856 9.142 1.00 89.00 90 TRP A CA 1
ATOM 708 C C . TRP A 1 90 ? -5.903 11.443 7.702 1.00 89.00 90 TRP A C 1
ATOM 710 O O . TRP A 1 90 ? -5.995 10.265 7.365 1.00 89.00 90 TRP A O 1
ATOM 720 N N . THR A 1 91 ? -5.519 12.408 6.871 1.00 89.50 91 THR A N 1
ATOM 721 C CA . THR A 1 91 ? -5.226 12.203 5.449 1.00 89.50 91 THR A CA 1
ATOM 722 C C . THR A 1 91 ? -4.073 11.216 5.277 1.00 89.50 91 THR A C 1
ATOM 724 O O . THR A 1 91 ? -4.184 10.219 4.573 1.00 89.50 91 THR A O 1
ATOM 727 N N . GLU A 1 92 ? -2.985 11.412 6.016 1.00 91.69 92 GLU A N 1
ATOM 728 C CA . GLU A 1 92 ? -1.816 10.539 5.961 1.00 91.69 92 GLU A CA 1
ATOM 729 C C . GLU A 1 92 ? -2.154 9.134 6.487 1.00 91.69 92 GLU A C 1
ATOM 731 O O . GLU A 1 92 ? -1.702 8.128 5.932 1.00 91.69 92 GLU A O 1
ATOM 736 N N . ALA A 1 93 ? -3.003 9.033 7.517 1.00 91.62 93 ALA A N 1
ATOM 737 C CA . ALA A 1 93 ? -3.500 7.748 8.001 1.00 91.62 93 ALA A CA 1
ATOM 738 C C . ALA A 1 93 ? -4.329 7.008 6.932 1.00 91.62 93 ALA A C 1
ATOM 740 O O . ALA A 1 93 ? -4.142 5.805 6.741 1.00 91.62 93 ALA A O 1
ATOM 741 N N . MET A 1 94 ? -5.190 7.702 6.183 1.00 92.69 94 MET A N 1
ATOM 742 C CA . MET A 1 94 ? -5.953 7.095 5.084 1.00 92.69 94 MET A CA 1
ATOM 743 C C . MET A 1 94 ? -5.050 6.661 3.926 1.00 92.69 94 MET A C 1
ATOM 745 O O . MET A 1 94 ? -5.210 5.549 3.420 1.00 92.69 94 MET A O 1
ATOM 749 N N . THR A 1 95 ? -4.041 7.457 3.562 1.00 92.62 95 THR A N 1
ATOM 750 C CA . THR A 1 95 ? -3.061 7.065 2.538 1.00 92.62 95 THR A CA 1
ATOM 751 C C . THR A 1 95 ? -2.265 5.828 2.954 1.00 92.62 95 THR A C 1
ATOM 753 O O . THR A 1 95 ? -2.084 4.911 2.152 1.00 92.62 95 THR A O 1
ATOM 756 N N . THR A 1 96 ? -1.823 5.733 4.212 1.00 93.94 96 THR A N 1
ATOM 757 C CA . THR A 1 96 ? -1.121 4.525 4.692 1.00 93.94 96 THR A CA 1
ATOM 758 C C . THR A 1 96 ? -2.022 3.289 4.681 1.00 93.94 96 THR A C 1
ATOM 760 O O . THR A 1 96 ? -1.590 2.230 4.220 1.00 93.94 96 THR A O 1
ATOM 763 N N . LEU A 1 97 ? -3.289 3.414 5.092 1.00 92.69 97 LEU A N 1
ATOM 764 C CA . LEU A 1 97 ? -4.281 2.339 4.974 1.00 92.69 97 LEU A CA 1
ATOM 765 C C . LEU A 1 97 ? -4.512 1.932 3.515 1.00 92.69 97 LEU A C 1
ATOM 7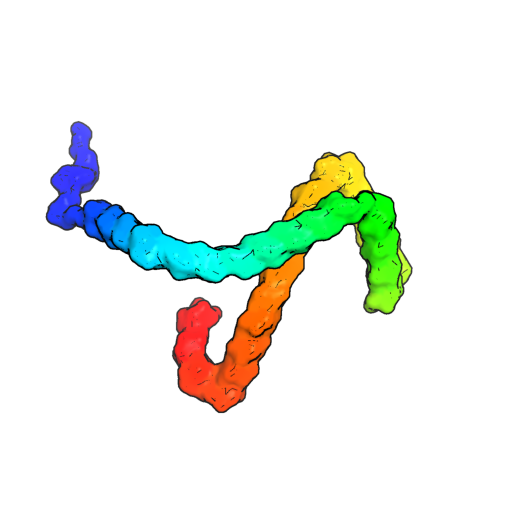67 O O . LEU A 1 97 ? -4.608 0.735 3.222 1.00 92.69 97 LEU A O 1
ATOM 771 N N . SER A 1 98 ? -4.555 2.902 2.600 1.00 94.06 98 SER A N 1
ATOM 772 C CA . SER A 1 98 ? -4.707 2.645 1.171 1.00 94.06 98 SER A CA 1
ATOM 773 C C . SER A 1 98 ? -3.528 1.853 0.605 1.00 94.06 98 SER A C 1
ATOM 775 O O . SER A 1 98 ? -3.721 0.832 -0.068 1.00 94.06 98 SER A O 1
ATOM 777 N N . LEU A 1 99 ? -2.305 2.269 0.948 1.00 94.25 99 LEU A N 1
ATOM 778 C CA . LEU A 1 99 ? -1.065 1.599 0.561 1.00 94.25 99 LEU A CA 1
ATOM 779 C C . LEU A 1 99 ? -1.017 0.163 1.086 1.00 94.25 99 LEU A C 1
ATOM 781 O O . LEU A 1 99 ? -0.772 -0.761 0.311 1.00 94.25 99 LEU A O 1
ATOM 785 N N . ILE A 1 100 ? -1.300 -0.040 2.376 1.00 95.56 100 ILE A N 1
ATOM 786 C CA . ILE A 1 100 ? -1.279 -1.367 3.006 1.00 95.56 100 ILE A CA 1
ATOM 787 C C . ILE A 1 100 ? -2.334 -2.279 2.375 1.00 95.56 100 ILE A C 1
ATOM 789 O O . ILE A 1 100 ? -2.024 -3.407 2.001 1.00 95.56 100 ILE A O 1
ATOM 793 N N . THR A 1 101 ? -3.565 -1.797 2.202 1.00 94.38 101 THR A N 1
ATOM 794 C CA . THR A 1 101 ? -4.653 -2.586 1.603 1.00 94.38 101 THR A CA 1
ATOM 795 C C . THR A 1 101 ? -4.312 -2.991 0.171 1.00 94.38 101 THR A C 1
ATOM 797 O O . THR A 1 101 ? -4.447 -4.159 -0.193 1.00 94.38 101 THR A O 1
ATOM 800 N N . THR A 1 102 ? -3.792 -2.056 -0.628 1.00 94.31 102 THR A N 1
ATOM 801 C CA . THR A 1 102 ? -3.360 -2.331 -2.004 1.00 94.31 102 THR A CA 1
ATOM 802 C C . THR A 1 102 ? -2.229 -3.359 -2.023 1.00 94.31 102 THR A C 1
ATOM 804 O O . THR A 1 102 ? -2.290 -4.336 -2.771 1.00 94.31 102 THR A O 1
ATOM 807 N N . ALA A 1 103 ? -1.231 -3.203 -1.150 1.00 93.94 103 ALA A N 1
ATOM 808 C CA . ALA A 1 103 ? -0.126 -4.145 -1.026 1.00 93.94 103 ALA A CA 1
ATOM 809 C C . ALA A 1 103 ? -0.608 -5.552 -0.641 1.00 93.94 103 ALA A C 1
ATOM 811 O O . ALA A 1 103 ? -0.158 -6.529 -1.237 1.00 93.94 103 ALA A O 1
ATOM 812 N N . ILE A 1 104 ? -1.556 -5.671 0.296 1.00 95.31 104 ILE A N 1
ATOM 813 C CA . ILE A 1 104 ? -2.137 -6.959 0.700 1.00 95.31 104 ILE A CA 1
ATOM 814 C C . ILE A 1 104 ? -2.870 -7.615 -0.472 1.00 95.31 104 ILE A C 1
ATOM 816 O O . ILE A 1 104 ? -2.713 -8.819 -0.678 1.00 95.31 104 ILE A O 1
ATOM 820 N N . VAL A 1 105 ? -3.632 -6.856 -1.263 1.00 94.56 105 VAL A N 1
ATOM 821 C CA . VAL A 1 105 ? -4.336 -7.387 -2.442 1.00 94.56 105 VAL A CA 1
ATOM 822 C C . VAL A 1 105 ? -3.344 -7.966 -3.450 1.00 94.56 105 VAL A C 1
ATOM 824 O O . VAL A 1 105 ? -3.502 -9.118 -3.852 1.00 94.56 105 VAL A O 1
ATOM 827 N N . PHE A 1 106 ? -2.287 -7.231 -3.808 1.00 93.19 106 PHE A N 1
ATOM 828 C CA . PHE A 1 106 ? -1.263 -7.731 -4.735 1.00 93.19 106 PHE A CA 1
ATOM 829 C C . PHE A 1 106 ? -0.465 -8.903 -4.161 1.00 93.19 106 PHE A C 1
ATOM 831 O O . PHE A 1 106 ? -0.246 -9.900 -4.852 1.00 93.19 106 PHE A O 1
ATOM 838 N N . CYS A 1 107 ? -0.069 -8.813 -2.891 1.00 92.88 107 CYS A N 1
ATOM 839 C CA . CYS A 1 107 ? 0.655 -9.872 -2.197 1.00 92.88 107 CYS A CA 1
ATOM 840 C C . CYS A 1 107 ? -0.171 -11.158 -2.143 1.00 92.88 107 CYS A C 1
ATOM 842 O O . CYS A 1 107 ? 0.337 -12.230 -2.443 1.00 92.88 107 CYS A O 1
ATOM 844 N N . THR A 1 108 ? -1.467 -11.066 -1.852 1.00 94.69 108 THR A N 1
ATOM 845 C CA . THR A 1 108 ? -2.351 -12.236 -1.828 1.00 94.69 108 THR A CA 1
ATOM 846 C C . THR A 1 108 ? -2.581 -12.770 -3.241 1.00 94.69 108 THR A C 1
ATOM 848 O O . THR A 1 108 ? -2.481 -13.974 -3.464 1.00 94.69 108 THR A O 1
ATOM 851 N N . ALA A 1 109 ? -2.827 -11.889 -4.215 1.00 93.62 109 ALA A N 1
ATOM 852 C CA . ALA A 1 109 ? -3.108 -12.275 -5.595 1.00 93.62 109 ALA A CA 1
ATOM 853 C C . ALA A 1 109 ? -1.929 -12.976 -6.284 1.00 93.62 109 ALA A C 1
ATOM 855 O O . ALA A 1 109 ? -2.154 -13.877 -7.085 1.00 93.62 109 ALA A O 1
ATOM 856 N N . ILE A 1 110 ? -0.687 -12.588 -5.983 1.00 91.50 110 ILE A N 1
ATOM 857 C CA . ILE A 1 110 ? 0.520 -13.177 -6.587 1.00 91.50 110 ILE A CA 1
ATOM 858 C C . ILE A 1 110 ? 1.129 -14.239 -5.667 1.00 91.50 110 ILE A C 1
ATOM 860 O O . ILE A 1 110 ? 1.512 -15.323 -6.115 1.00 91.50 110 ILE A O 1
ATOM 864 N N . GLY A 1 111 ? 1.194 -13.955 -4.369 1.00 89.50 111 GLY A N 1
ATOM 865 C CA . GLY A 1 111 ? 1.821 -14.803 -3.362 1.00 89.50 111 GLY A CA 1
ATOM 866 C C . GLY A 1 111 ? 1.069 -16.106 -3.123 1.00 89.50 111 GLY A C 1
ATOM 867 O O . GLY A 1 111 ? 1.711 -17.150 -3.036 1.00 89.50 111 GLY A O 1
ATOM 868 N N . VAL A 1 112 ? -0.271 -16.097 -3.095 1.00 93.38 112 VAL A N 1
ATOM 869 C CA . VAL A 1 112 ? -1.047 -17.334 -2.885 1.00 93.38 112 VAL A CA 1
ATOM 870 C C . VAL A 1 112 ? -0.880 -18.313 -4.057 1.00 93.38 112 VAL A C 1
ATOM 872 O O . VAL A 1 112 ? -0.509 -19.460 -3.798 1.00 93.38 112 VAL A O 1
ATOM 875 N N . PRO A 1 113 ? -1.057 -17.919 -5.337 1.00 90.31 113 PRO A N 1
ATOM 876 C CA . PRO A 1 113 ? -0.807 -18.828 -6.457 1.00 90.31 113 PRO A CA 1
ATOM 877 C C . PRO A 1 113 ? 0.636 -19.329 -6.514 1.00 90.31 113 PRO A C 1
ATOM 879 O O . PRO A 1 113 ? 0.864 -20.521 -6.722 1.00 90.31 113 PRO A O 1
ATOM 882 N N . THR A 1 114 ? 1.606 -18.441 -6.274 1.00 87.75 114 THR A N 1
ATOM 883 C CA . THR A 1 114 ? 3.030 -18.806 -6.263 1.00 87.75 114 THR A CA 1
ATOM 884 C C . THR A 1 114 ? 3.331 -19.810 -5.148 1.00 87.75 114 THR A C 1
ATOM 886 O O . THR A 1 114 ? 3.993 -20.817 -5.390 1.00 87.75 114 THR A O 1
ATOM 889 N N . GLY A 1 115 ? 2.775 -19.608 -3.950 1.00 86.38 115 GLY A N 1
ATOM 890 C CA . GLY A 1 115 ? 2.903 -20.538 -2.828 1.00 86.38 115 GLY A CA 1
ATOM 891 C C . GLY A 1 115 ? 2.305 -21.916 -3.124 1.00 86.38 115 GLY A C 1
ATOM 892 O O . GLY A 1 115 ? 2.936 -22.935 -2.845 1.00 86.38 115 GLY A O 1
ATOM 893 N N . ILE A 1 116 ? 1.130 -21.965 -3.763 1.00 89.06 116 ILE A N 1
ATOM 894 C CA . ILE A 1 116 ? 0.495 -23.228 -4.176 1.00 89.06 116 ILE A CA 1
ATOM 895 C C . ILE A 1 116 ? 1.350 -23.959 -5.225 1.00 89.06 116 ILE A C 1
ATOM 897 O O . ILE A 1 116 ? 1.478 -25.183 -5.174 1.00 89.06 116 ILE A O 1
ATOM 901 N N . TRP A 1 117 ? 1.965 -23.240 -6.169 1.00 85.94 117 TRP A N 1
ATOM 902 C CA . TRP A 1 117 ? 2.867 -23.840 -7.160 1.00 85.94 117 TRP A CA 1
ATOM 903 C C . TRP A 1 117 ? 4.153 -24.393 -6.549 1.00 85.94 117 TRP A C 1
ATOM 905 O O . TRP A 1 117 ? 4.559 -25.497 -6.917 1.00 85.94 117 TRP A O 1
ATOM 915 N N . CYS A 1 118 ? 4.749 -23.688 -5.588 1.00 83.81 118 CYS A N 1
ATOM 916 C CA . CYS A 1 118 ? 5.894 -24.189 -4.829 1.00 83.81 118 CYS A CA 1
ATOM 917 C C . CYS A 1 118 ? 5.569 -25.498 -4.095 1.00 83.81 118 CYS A C 1
ATOM 919 O O . CYS A 1 118 ? 6.392 -26.408 -4.092 1.00 83.81 118 CYS A O 1
ATOM 921 N N . ALA A 1 119 ? 4.356 -25.637 -3.547 1.00 81.06 119 ALA A N 1
ATOM 922 C CA . ALA A 1 119 ? 3.935 -26.846 -2.835 1.00 81.06 119 ALA A CA 1
ATOM 923 C C . ALA A 1 119 ? 3.776 -28.084 -3.739 1.00 81.06 119 ALA A C 1
ATOM 925 O O . ALA A 1 119 ? 3.760 -29.209 -3.245 1.00 81.06 119 ALA A O 1
ATOM 926 N N . ARG A 1 120 ? 3.631 -27.897 -5.058 1.00 79.81 120 ARG A N 1
ATOM 927 C CA . ARG A 1 120 ? 3.370 -28.988 -6.011 1.00 79.81 120 ARG A CA 1
ATOM 928 C C . ARG A 1 120 ? 4.598 -29.401 -6.828 1.00 79.81 120 ARG A C 1
ATOM 930 O O . ARG A 1 120 ? 4.560 -30.458 -7.455 1.00 79.81 120 ARG A O 1
ATOM 937 N N . ASN A 1 121 ? 5.656 -28.590 -6.875 1.00 79.50 121 ASN A N 1
ATOM 938 C CA . ASN A 1 121 ? 6.828 -28.868 -7.706 1.00 79.50 121 ASN A CA 1
ATOM 939 C C . ASN A 1 121 ? 8.139 -28.433 -7.033 1.00 79.50 121 ASN A C 1
ATOM 941 O O . ASN A 1 121 ? 8.436 -27.239 -6.950 1.00 79.50 121 ASN A O 1
ATOM 945 N N .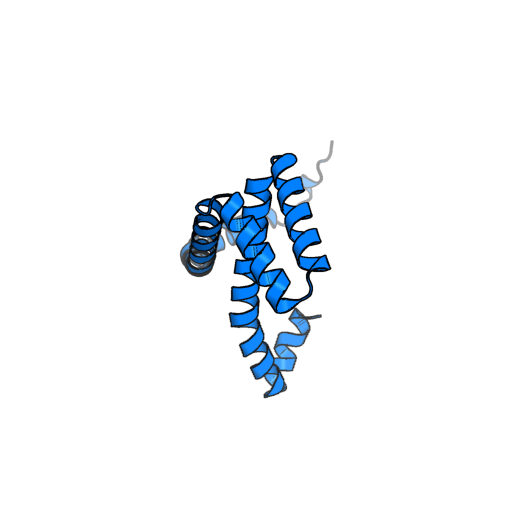 ASP A 1 122 ? 8.978 -29.411 -6.684 1.00 78.12 122 ASP A N 1
ATOM 946 C CA . ASP A 1 122 ? 10.296 -29.192 -6.072 1.00 78.12 122 ASP A CA 1
ATOM 947 C C . ASP A 1 122 ? 11.236 -28.343 -6.947 1.00 78.12 122 ASP A C 1
ATOM 949 O O . ASP A 1 122 ? 12.108 -27.640 -6.434 1.00 78.12 122 ASP A O 1
ATOM 953 N N . LYS A 1 123 ? 11.040 -28.338 -8.276 1.00 76.19 123 LYS A N 1
ATOM 954 C CA . LYS A 1 123 ? 11.814 -27.477 -9.189 1.00 76.19 123 LYS A CA 1
ATOM 955 C C . LYS A 1 123 ? 11.458 -25.997 -9.049 1.00 76.19 123 LYS A C 1
ATOM 957 O O . LYS A 1 123 ? 12.328 -25.151 -9.203 1.00 76.19 123 LYS A O 1
ATOM 962 N N . VAL A 1 124 ? 10.192 -25.676 -8.772 1.00 74.19 124 VAL A N 1
ATOM 963 C CA . VAL A 1 124 ? 9.760 -24.284 -8.547 1.00 74.19 124 VAL A CA 1
ATOM 964 C C . VAL A 1 124 ? 10.282 -23.814 -7.194 1.00 74.19 124 VAL A C 1
ATOM 966 O O . VAL A 1 124 ? 10.839 -22.724 -7.093 1.00 74.19 124 VAL A O 1
ATOM 969 N N . TRP A 1 125 ? 10.217 -24.681 -6.182 1.00 76.56 125 TRP A N 1
ATOM 970 C CA . TRP A 1 125 ? 10.803 -24.418 -4.872 1.00 76.56 125 TRP A CA 1
ATOM 971 C C . TRP A 1 125 ? 12.308 -24.117 -4.942 1.00 76.56 125 TRP A C 1
ATOM 973 O O . TRP A 1 125 ? 12.763 -23.165 -4.314 1.00 76.56 125 TRP A O 1
ATOM 983 N N . SER A 1 126 ? 13.085 -24.849 -5.754 1.00 78.19 126 SER A N 1
ATOM 984 C CA . SER A 1 126 ? 14.535 -24.615 -5.859 1.00 78.19 126 SER A CA 1
ATOM 985 C C . SER A 1 126 ? 14.910 -23.262 -6.480 1.00 78.19 126 SER A C 1
ATOM 987 O O . SER A 1 126 ? 16.000 -22.767 -6.207 1.00 78.19 126 SER A O 1
ATOM 989 N N . VAL A 1 127 ? 14.047 -22.678 -7.319 1.00 80.75 127 VAL A N 1
ATOM 990 C CA . VAL A 1 127 ? 14.278 -21.370 -7.964 1.00 80.75 127 VAL A CA 1
ATOM 991 C C . VAL A 1 127 ? 13.812 -20.218 -7.078 1.00 80.75 127 VAL A C 1
ATOM 993 O O . VAL A 1 127 ? 14.456 -19.176 -7.045 1.00 80.75 127 VAL A O 1
ATOM 996 N N . VAL A 1 128 ? 12.711 -20.396 -6.345 1.00 77.94 128 VAL A N 1
ATOM 997 C CA . VAL A 1 128 ? 12.157 -19.348 -5.473 1.00 77.94 128 VAL A CA 1
ATOM 998 C C . VAL A 1 128 ? 12.926 -19.256 -4.148 1.00 77.94 128 VAL A C 1
ATOM 1000 O O . VAL A 1 128 ? 13.064 -18.166 -3.601 1.00 77.94 128 VAL A O 1
ATOM 1003 N N . ARG A 1 129 ? 13.493 -20.367 -3.656 1.00 78.56 129 ARG A N 1
ATOM 1004 C CA . ARG A 1 129 ? 14.291 -20.409 -2.421 1.00 78.56 129 ARG A CA 1
ATOM 1005 C C . ARG A 1 129 ? 15.406 -19.347 -2.343 1.00 78.56 129 ARG A C 1
ATOM 1007 O O . ARG A 1 129 ? 15.409 -18.648 -1.346 1.00 78.56 129 ARG A O 1
ATOM 1014 N N . PRO A 1 130 ? 16.289 -19.150 -3.343 1.00 79.44 130 PRO A N 1
ATOM 1015 C CA . PRO A 1 130 ? 17.337 -18.119 -3.282 1.00 79.44 130 PRO A CA 1
ATOM 1016 C C . PRO A 1 130 ? 16.835 -16.667 -3.352 1.00 79.44 130 PRO A C 1
ATOM 1018 O O . PRO A 1 130 ? 17.635 -15.756 -3.202 1.00 79.44 130 PRO A O 1
ATOM 1021 N N . VAL A 1 131 ? 15.551 -16.431 -3.643 1.00 77.62 131 VAL A N 1
ATOM 1022 C CA . VAL A 1 131 ? 14.932 -15.091 -3.575 1.00 77.62 131 VAL A CA 1
ATOM 1023 C C . VAL A 1 131 ? 14.289 -14.853 -2.202 1.00 77.62 131 VAL A C 1
ATOM 1025 O O . VAL A 1 131 ? 14.106 -13.710 -1.793 1.00 77.62 131 VAL A O 1
ATOM 1028 N N . LEU A 1 132 ? 13.909 -15.935 -1.515 1.00 70.38 132 LEU A N 1
ATOM 1029 C CA . LEU A 1 132 ? 13.328 -15.926 -0.170 1.00 70.38 132 LEU A CA 1
ATOM 1030 C C . LEU A 1 132 ? 14.376 -15.975 0.954 1.00 70.38 132 LEU A C 1
ATOM 1032 O O . LEU A 1 132 ? 14.025 -15.642 2.083 1.00 70.38 132 LEU A O 1
ATOM 1036 N N . ASP A 1 133 ? 15.594 -16.426 0.654 1.00 73.81 133 ASP A N 1
ATOM 1037 C CA . ASP A 1 133 ? 16.759 -16.505 1.553 1.00 73.81 133 ASP A CA 1
ATOM 1038 C C . ASP A 1 133 ? 17.660 -15.275 1.342 1.00 73.81 133 ASP A C 1
ATOM 1040 O O . ASP A 1 133 ? 18.065 -14.644 2.344 1.00 73.81 133 ASP A O 1
#

Radius of gyration: 23.74 Å; chains: 1; bounding box: 64×47×48 Å